Protein AF-A0A0D2I2S9-F1 (afdb_monomer)

Mean predicted aligned error: 4.3 Å

Organism: Cladophialophora bantiana (strain ATCC 10958 / CBS 173.52 / CDC B-1940 / NIH 8579) (NCBI:txid1442370)

pLDDT: mean 92.43, std 10.83, range [44.44, 98.62]

Foldseek 3Di:
DDPPPPDADDPVNLLVVLCVLQVHDPPPQFWDARDQDDPPRDPLLGADPQSNPATDGCSLSSASQNQLSSLCRVCVVPDDPVVLVCCSPPHQAWDAAPPDHSNPPVRTDGDPVNCVPRVVSND

Secondary structure (DSSP, 8-state):
------PPP-HHHHHHHHHHHTTPPTT--S-BPPPPPPTTS-GGGSPPHHHHHS-B-TTGGGSS-HHHHHHHHHTTTTS-HHHHHHHHHHS--EEEPTTS-TT-GGGEEE-HHHHHHHGGGG-

InterPro domains:
  IPR021833 Protein of unknown function DUF3425 [PF11905] (41-121)

Radius of gyration: 14.58 Å; Cα contacts (8 Å, |Δi|>4): 174; chains: 1; bounding box: 33×32×47 Å

Sequence (123 aa):
MSYELCPLPTVFSALYINGAILGLKSCSAVPALSSPAPPNIPLSLQPTPTQLLTVHQPGIDRFPFAKMRDNLINMCAMIDDEDFTRDLFTMPSFNITPGLASWDPQAWKIEEYFADKWGFLFY

Structure (mmCIF, N/CA/C/O backbone):
data_AF-A0A0D2I2S9-F1
#
_entry.id   AF-A0A0D2I2S9-F1
#
loop_
_atom_site.group_PDB
_atom_site.id
_atom_site.type_symbol
_atom_site.label_atom_id
_atom_site.label_alt_id
_atom_site.label_comp_id
_atom_site.label_asym_id
_atom_site.label_entity_id
_atom_site.label_seq_id
_atom_site.pdbx_PDB_ins_code
_atom_site.Cartn_x
_atom_site.Cartn_y
_atom_site.Cartn_z
_atom_site.occupancy
_atom_site.B_iso_or_equiv
_atom_site.auth_seq_id
_atom_site.auth_comp_id
_atom_site.auth_asym_id
_atom_site.auth_atom_id
_atom_site.pdbx_PDB_model_num
ATOM 1 N N . MET A 1 1 ? -6.247 22.563 29.742 1.00 44.44 1 MET A N 1
ATOM 2 C CA . MET A 1 1 ? -6.781 21.310 29.172 1.00 44.44 1 MET A CA 1
ATOM 3 C C . MET A 1 1 ? -6.472 21.313 27.690 1.00 44.44 1 MET A C 1
ATOM 5 O O . MET A 1 1 ? -7.137 22.017 26.942 1.00 44.44 1 MET A O 1
ATOM 9 N N . SER A 1 2 ? -5.409 20.627 27.283 1.00 54.00 2 SER A N 1
ATOM 10 C CA . SER A 1 2 ? -5.175 20.307 25.878 1.00 54.00 2 SER A CA 1
ATOM 11 C C . SER A 1 2 ? -6.254 19.317 25.456 1.00 54.00 2 SER A C 1
ATOM 13 O O . SER A 1 2 ? -6.384 18.251 26.051 1.00 54.00 2 SER A O 1
ATOM 15 N N . TYR A 1 3 ? -7.076 19.691 24.485 1.00 53.50 3 TYR A N 1
ATOM 16 C CA . TYR A 1 3 ? -7.886 18.724 23.763 1.00 53.50 3 TYR A CA 1
ATOM 17 C C . TYR A 1 3 ? -6.902 17.875 22.953 1.00 53.50 3 TYR A C 1
ATOM 19 O O . TYR A 1 3 ? -6.386 18.310 21.928 1.00 53.50 3 TYR A O 1
ATOM 27 N N . GLU A 1 4 ? -6.566 16.683 23.438 1.00 58.41 4 GLU A N 1
ATOM 28 C CA . GLU A 1 4 ? -5.996 15.679 22.548 1.00 58.41 4 GLU A CA 1
ATOM 29 C C . GLU A 1 4 ? -7.108 15.292 21.579 1.00 58.41 4 GLU A C 1
ATOM 31 O O . GLU A 1 4 ? 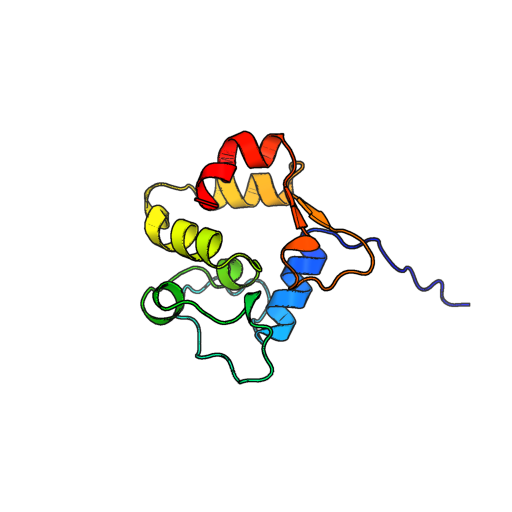-8.033 14.550 21.910 1.00 58.41 4 GLU A O 1
ATOM 36 N N . LEU A 1 5 ? -7.058 15.862 20.376 1.00 58.44 5 LEU A N 1
ATOM 37 C CA . LEU A 1 5 ? -7.754 15.269 19.253 1.00 58.44 5 LEU A CA 1
ATOM 38 C C . LEU A 1 5 ? -7.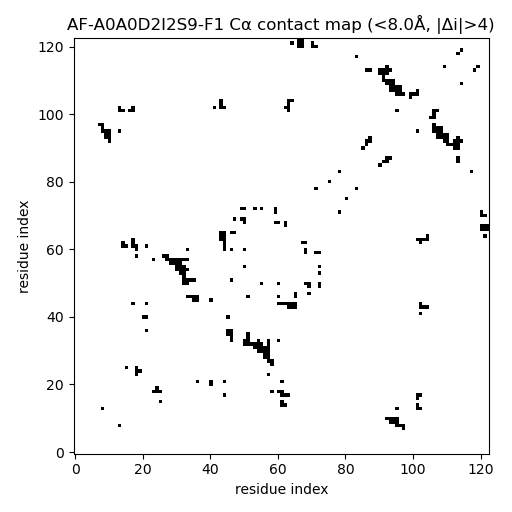120 13.890 19.084 1.00 58.44 5 LEU A C 1
ATOM 40 O O . LEU A 1 5 ? -5.934 13.788 18.782 1.00 58.44 5 LEU A O 1
ATOM 44 N N . CYS A 1 6 ? -7.897 12.838 19.313 1.00 61.72 6 CYS A N 1
ATOM 45 C CA . CYS A 1 6 ? -7.589 11.517 18.795 1.00 61.72 6 CYS A CA 1
ATOM 46 C C . CYS A 1 6 ? -8.304 11.440 17.438 1.00 61.72 6 CYS A C 1
ATOM 48 O O . CYS A 1 6 ? -9.459 11.007 17.393 1.00 61.72 6 CYS A O 1
ATOM 50 N N . PRO A 1 7 ? -7.730 12.009 16.354 1.00 67.75 7 PRO A N 1
ATOM 51 C CA . PRO A 1 7 ? -8.384 11.978 15.058 1.00 67.75 7 PRO A CA 1
ATOM 52 C C . PRO A 1 7 ? -8.621 10.521 14.671 1.00 67.75 7 PRO A C 1
ATOM 54 O O . PRO A 1 7 ? -7.762 9.664 14.890 1.00 67.75 7 PRO A O 1
ATOM 57 N N . LEU A 1 8 ? -9.791 10.244 14.098 1.00 80.75 8 LEU A N 1
ATOM 58 C CA . LEU A 1 8 ? -10.061 8.933 13.525 1.00 80.75 8 LEU A CA 1
ATOM 59 C C . LEU A 1 8 ? -8.971 8.606 12.493 1.00 80.75 8 LEU A C 1
ATOM 61 O O . LEU A 1 8 ? -8.565 9.498 11.737 1.00 80.75 8 LEU A O 1
ATOM 65 N N . PRO A 1 9 ? -8.479 7.358 12.454 1.00 89.88 9 PRO A N 1
ATOM 66 C CA . PRO A 1 9 ? -7.458 6.984 11.498 1.00 89.88 9 PRO A CA 1
ATOM 67 C C . PRO A 1 9 ? -8.010 7.122 10.078 1.00 89.88 9 PRO A C 1
ATOM 69 O O . PRO A 1 9 ? -9.081 6.624 9.743 1.00 89.88 9 PRO A O 1
ATOM 72 N N . THR A 1 10 ? -7.253 7.815 9.240 1.00 94.69 10 THR A N 1
ATOM 73 C CA . THR A 1 10 ? -7.489 7.932 7.799 1.00 94.69 10 THR A CA 1
ATOM 74 C C . THR A 1 10 ? -6.492 7.071 7.040 1.00 94.69 10 THR A C 1
ATOM 76 O O . THR A 1 10 ? -5.420 6.748 7.568 1.00 94.69 10 THR A O 1
ATOM 79 N N . VAL A 1 11 ? -6.788 6.782 5.771 1.00 96.06 11 VAL A N 1
ATOM 80 C CA . VAL A 1 11 ? -5.830 6.147 4.857 1.00 96.06 11 VAL A CA 1
ATOM 81 C C . VAL A 1 11 ? -4.480 6.871 4.851 1.00 96.06 11 VAL A C 1
ATOM 83 O O . VAL A 1 11 ? -3.438 6.233 4.975 1.00 96.06 11 VAL A O 1
ATOM 86 N N . PHE A 1 12 ? -4.472 8.207 4.844 1.00 94.69 12 PHE A N 1
ATOM 87 C CA . PHE A 1 12 ? -3.234 8.992 4.868 1.00 94.69 12 PHE A CA 1
ATOM 88 C C . PHE A 1 12 ? -2.446 8.814 6.158 1.00 94.69 12 PHE A C 1
ATOM 90 O O . PHE A 1 12 ? -1.228 8.649 6.116 1.00 94.69 12 PHE A O 1
ATOM 97 N N . SER A 1 13 ? -3.126 8.828 7.307 1.00 94.31 13 SER A N 1
ATOM 98 C CA . SER A 1 13 ? -2.456 8.603 8.589 1.00 94.31 13 SER A CA 1
ATOM 99 C C . SER A 1 13 ? -1.871 7.192 8.668 1.00 94.31 13 SER A C 1
ATOM 101 O O . SER A 1 13 ? -0.740 7.030 9.116 1.00 94.31 13 SER A O 1
ATOM 103 N N . ALA A 1 14 ? -2.581 6.187 8.145 1.00 96.12 14 ALA A N 1
ATOM 104 C CA . ALA A 1 14 ? -2.113 4.809 8.118 1.00 96.12 14 ALA A CA 1
ATOM 105 C C . ALA A 1 14 ? -0.888 4.647 7.197 1.00 96.12 14 ALA A C 1
ATOM 107 O O . ALA A 1 14 ? 0.120 4.076 7.616 1.00 96.12 14 ALA A O 1
ATOM 108 N N . LEU A 1 15 ? -0.917 5.234 5.992 1.00 95.94 15 LEU A N 1
ATOM 109 C CA . LEU A 1 15 ? 0.232 5.274 5.073 1.00 95.94 15 LEU A CA 1
ATOM 110 C C . LEU A 1 15 ? 1.431 6.019 5.668 1.00 95.94 15 LEU A C 1
ATOM 112 O O . LEU A 1 15 ? 2.589 5.641 5.453 1.00 95.94 15 LEU A O 1
ATOM 116 N N . TYR A 1 16 ? 1.175 7.099 6.406 1.00 94.31 16 TYR A N 1
ATOM 117 C CA . TYR A 1 16 ? 2.224 7.853 7.075 1.00 94.31 16 TYR A CA 1
ATOM 118 C C . TYR A 1 16 ? 2.896 7.013 8.164 1.00 94.31 16 TYR A C 1
ATOM 120 O O . TYR A 1 16 ? 4.120 6.882 8.150 1.00 94.31 16 TYR A O 1
ATOM 128 N N . ILE A 1 17 ? 2.105 6.394 9.049 1.00 94.69 17 ILE A N 1
ATOM 129 C CA . ILE A 1 17 ? 2.593 5.532 10.136 1.00 94.69 17 ILE A CA 1
ATOM 130 C C . ILE A 1 17 ? 3.387 4.348 9.574 1.00 94.69 17 ILE A C 1
ATOM 132 O O . ILE A 1 17 ? 4.505 4.102 10.023 1.00 94.69 17 ILE A O 1
ATOM 136 N N . ASN A 1 18 ? 2.867 3.661 8.553 1.00 96.56 18 ASN A N 1
ATOM 137 C CA . ASN A 1 18 ? 3.566 2.537 7.923 1.00 96.56 18 ASN A CA 1
ATOM 138 C C . ASN A 1 18 ? 4.909 2.968 7.321 1.00 96.56 18 ASN A C 1
ATOM 140 O O . ASN A 1 18 ? 5.919 2.295 7.511 1.00 96.56 18 ASN A O 1
ATOM 144 N N . GLY A 1 19 ? 4.958 4.127 6.658 1.00 94.50 19 GLY A N 1
ATOM 145 C CA . GLY A 1 19 ? 6.224 4.662 6.159 1.00 94.50 19 GLY A CA 1
ATOM 146 C C . GLY A 1 19 ? 7.201 5.043 7.271 1.00 94.50 19 GLY A C 1
ATOM 147 O O . GLY A 1 19 ? 8.395 4.802 7.124 1.00 94.50 19 GLY A O 1
ATOM 148 N N . ALA A 1 20 ? 6.716 5.577 8.396 1.00 93.44 20 ALA A N 1
ATOM 149 C CA . ALA A 1 20 ? 7.558 5.878 9.554 1.00 93.44 20 ALA A CA 1
ATOM 150 C C . ALA A 1 20 ? 8.177 4.605 10.161 1.00 93.44 20 ALA A C 1
ATOM 152 O O . ALA A 1 20 ? 9.363 4.606 10.485 1.00 93.44 20 ALA A O 1
ATOM 153 N N . ILE A 1 21 ? 7.415 3.507 10.240 1.00 94.94 21 ILE A N 1
ATOM 154 C CA . ILE A 1 21 ? 7.911 2.185 10.668 1.00 94.94 21 ILE A CA 1
ATOM 155 C C . ILE A 1 21 ? 9.030 1.691 9.745 1.00 94.94 21 ILE A C 1
ATOM 157 O O . ILE A 1 21 ? 10.031 1.155 10.215 1.00 94.94 21 ILE A O 1
ATOM 161 N N . LEU A 1 22 ? 8.881 1.912 8.439 1.00 93.69 22 LEU A N 1
ATOM 162 C CA . LEU A 1 22 ? 9.858 1.533 7.418 1.00 93.69 22 LEU A CA 1
ATOM 163 C C . LEU A 1 22 ? 11.058 2.494 7.322 1.00 93.69 22 LEU A C 1
ATOM 165 O O . LEU A 1 22 ? 11.957 2.272 6.514 1.00 93.69 22 LEU A O 1
ATOM 169 N N . GLY A 1 23 ? 11.088 3.576 8.109 1.00 92.06 23 GLY A N 1
ATOM 170 C CA . GLY A 1 23 ? 12.130 4.605 8.020 1.00 92.06 23 GLY A CA 1
ATOM 171 C C . GLY A 1 23 ? 12.082 5.425 6.724 1.00 92.06 23 GLY A C 1
ATOM 172 O O . GLY A 1 23 ? 13.053 6.103 6.382 1.00 92.06 23 GLY A O 1
ATOM 173 N N . LEU A 1 24 ? 10.964 5.382 5.995 1.00 90.75 24 LEU A N 1
ATOM 174 C CA . LEU A 1 24 ? 10.772 6.142 4.767 1.00 90.75 24 LEU A CA 1
ATOM 175 C C . LEU A 1 24 ? 10.550 7.612 5.106 1.00 90.75 24 LEU A C 1
ATOM 177 O O . LEU A 1 24 ? 9.596 7.982 5.798 1.00 90.75 24 LEU A O 1
ATOM 181 N N . LYS A 1 25 ? 11.405 8.473 4.554 1.00 83.88 25 LYS A N 1
ATOM 182 C CA . LYS A 1 25 ? 11.183 9.919 4.598 1.00 83.88 25 LYS A CA 1
ATOM 183 C C . LYS A 1 25 ? 9.883 10.256 3.849 1.00 83.88 25 LYS A C 1
ATOM 185 O O . LYS A 1 25 ? 9.438 9.514 2.967 1.00 83.88 25 LYS A O 1
ATOM 190 N N . SER A 1 26 ? 9.229 11.356 4.230 1.00 70.38 26 SER A N 1
ATOM 191 C CA . SER A 1 26 ? 8.062 11.878 3.499 1.00 70.38 26 SER A CA 1
ATOM 192 C C . SER A 1 26 ? 8.406 12.121 2.023 1.00 70.38 26 SER A C 1
ATOM 194 O O . SER A 1 26 ? 9.588 12.167 1.689 1.00 70.38 26 SER A O 1
ATOM 196 N N . CYS A 1 27 ? 7.384 12.220 1.158 1.00 62.66 27 CYS A N 1
ATOM 197 C CA . CYS A 1 27 ? 7.416 12.518 -0.290 1.00 62.66 27 CYS A CA 1
ATOM 198 C C . CYS A 1 27 ? 8.772 12.339 -1.000 1.00 62.66 27 CYS A C 1
ATOM 200 O O . CYS A 1 27 ? 9.245 13.234 -1.697 1.00 62.66 27 CYS A O 1
ATOM 202 N N . SER A 1 28 ? 9.432 11.198 -0.803 1.00 61.69 28 SER A N 1
ATOM 203 C CA . SER A 1 28 ? 10.730 10.936 -1.411 1.00 61.69 28 SER A CA 1
ATOM 204 C C . SER A 1 28 ? 10.447 10.519 -2.843 1.00 61.69 28 SER A C 1
ATOM 206 O O . SER A 1 28 ? 10.180 9.353 -3.101 1.00 61.69 28 SER A O 1
ATOM 208 N N . ALA A 1 29 ? 10.435 11.496 -3.749 1.00 65.44 29 ALA A N 1
ATOM 209 C CA . ALA A 1 29 ? 10.059 11.336 -5.155 1.00 65.44 29 ALA A CA 1
ATOM 210 C C . ALA A 1 29 ? 11.127 10.626 -6.007 1.00 65.44 29 ALA A C 1
ATOM 212 O O . ALA A 1 29 ? 11.037 10.636 -7.230 1.00 65.44 29 ALA A O 1
ATOM 213 N N . VAL A 1 30 ? 12.169 10.068 -5.383 1.00 87.19 30 VAL A N 1
ATOM 214 C CA . VAL A 1 30 ? 13.230 9.351 -6.090 1.00 87.19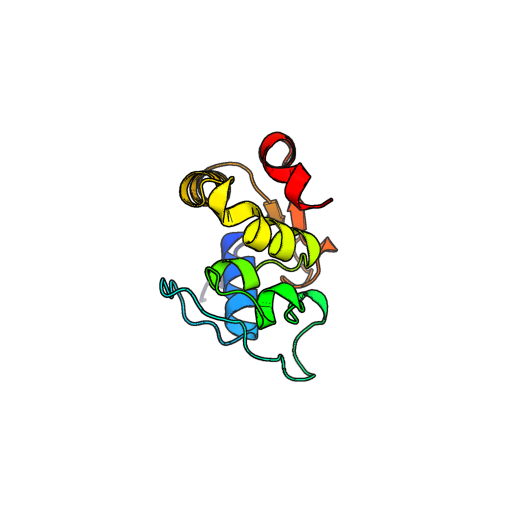 30 VAL A CA 1
ATOM 215 C C . VAL A 1 30 ? 12.902 7.862 -6.040 1.00 87.19 30 VAL A C 1
ATOM 217 O O . VAL A 1 30 ? 12.931 7.288 -4.947 1.00 87.19 30 VAL A O 1
ATOM 220 N N . PRO A 1 31 ? 12.607 7.231 -7.190 1.00 92.06 31 PRO A N 1
ATOM 221 C CA . PRO A 1 31 ? 12.455 5.790 -7.265 1.00 92.06 31 PRO A CA 1
ATOM 222 C C . PRO A 1 31 ? 13.695 5.071 -6.739 1.00 92.06 31 PRO A C 1
ATOM 224 O O . PRO A 1 31 ? 14.827 5.460 -7.037 1.00 92.06 31 PRO A O 1
ATOM 227 N N . ALA A 1 32 ? 13.484 4.008 -5.973 1.00 93.94 32 ALA A N 1
ATOM 228 C CA . ALA A 1 32 ? 14.556 3.228 -5.373 1.00 93.94 32 ALA A CA 1
ATOM 229 C C . ALA A 1 32 ? 14.155 1.755 -5.238 1.00 93.94 32 ALA A C 1
ATOM 231 O O . ALA A 1 32 ? 12.999 1.388 -5.443 1.00 93.94 32 ALA A O 1
ATOM 232 N N . LEU A 1 33 ? 15.132 0.911 -4.904 1.00 96.00 33 LEU A N 1
ATOM 233 C CA . LEU A 1 33 ? 14.868 -0.425 -4.373 1.00 96.00 33 LEU A CA 1
ATOM 234 C C . LEU A 1 33 ? 14.496 -0.309 -2.895 1.00 96.00 33 LEU A C 1
ATOM 236 O O . LEU A 1 33 ? 15.039 0.548 -2.188 1.00 96.00 33 LEU A O 1
ATOM 240 N N . SER A 1 34 ? 13.641 -1.205 -2.407 1.00 95.75 34 SER A N 1
ATOM 241 C CA . SER A 1 34 ? 13.436 -1.332 -0.965 1.00 95.75 34 SER A CA 1
ATOM 242 C C . SER A 1 34 ? 14.682 -1.931 -0.310 1.00 95.75 34 SER A C 1
ATOM 244 O O . SER A 1 34 ? 15.373 -2.778 -0.879 1.00 95.75 34 SER A O 1
ATOM 246 N N . SER A 1 35 ? 14.958 -1.517 0.924 1.00 93.12 35 SER A N 1
ATOM 247 C CA . SER A 1 35 ? 15.992 -2.144 1.749 1.00 93.12 35 SER A CA 1
ATOM 248 C C . SER A 1 35 ? 15.449 -3.408 2.421 1.00 93.12 35 SER A C 1
ATOM 250 O O . SER A 1 35 ? 14.267 -3.438 2.771 1.00 93.12 35 SER A O 1
ATOM 252 N N . PRO A 1 36 ? 16.286 -4.427 2.689 1.00 94.75 36 PRO A N 1
ATOM 253 C CA . PRO A 1 36 ? 15.893 -5.554 3.528 1.00 94.75 36 PRO A CA 1
ATOM 254 C C . PRO A 1 36 ? 15.340 -5.076 4.877 1.00 94.75 36 PRO A C 1
ATOM 256 O O . PRO A 1 36 ? 15.946 -4.231 5.540 1.00 94.75 36 PRO A O 1
ATOM 259 N N . ALA A 1 37 ? 14.192 -5.616 5.286 1.00 91.69 37 ALA A N 1
ATOM 260 C CA . ALA A 1 37 ? 13.572 -5.244 6.551 1.00 91.69 37 ALA A CA 1
ATOM 261 C C . ALA A 1 37 ? 14.233 -5.973 7.734 1.00 91.69 37 ALA A C 1
ATOM 263 O O . ALA A 1 37 ? 14.447 -7.187 7.660 1.00 91.69 37 ALA A O 1
ATOM 264 N N . PRO A 1 38 ? 14.526 -5.278 8.849 1.00 91.38 38 PRO A N 1
ATOM 265 C CA . PRO A 1 38 ? 14.960 -5.939 10.071 1.00 91.38 38 PRO A CA 1
ATOM 266 C C . PRO A 1 38 ? 13.818 -6.756 10.717 1.00 91.38 38 PRO A C 1
ATOM 268 O O . PRO A 1 38 ? 12.641 -6.505 10.440 1.00 91.38 38 PRO A O 1
ATOM 271 N N . PRO A 1 39 ? 14.128 -7.710 11.620 1.00 89.00 39 PRO A N 1
ATOM 272 C CA . PRO A 1 39 ? 13.138 -8.639 12.186 1.00 89.00 39 PRO A CA 1
ATOM 273 C C . PRO A 1 39 ? 11.986 -7.989 12.964 1.00 89.00 39 PRO A C 1
ATOM 275 O O . PRO A 1 39 ? 10.963 -8.626 13.193 1.00 89.00 39 PRO A O 1
ATOM 278 N N . ASN A 1 40 ? 12.146 -6.738 13.401 1.00 93.06 40 ASN A N 1
ATOM 279 C CA . ASN A 1 40 ? 11.134 -5.987 14.143 1.00 93.06 40 ASN A CA 1
ATOM 280 C C . ASN A 1 40 ? 10.089 -5.302 13.244 1.00 93.06 40 ASN A C 1
ATOM 282 O O . ASN A 1 40 ? 9.148 -4.711 13.769 1.00 93.06 40 ASN A O 1
ATOM 286 N N . ILE A 1 41 ? 10.244 -5.352 11.916 1.00 97.12 41 ILE A N 1
ATOM 287 C CA . ILE A 1 41 ? 9.237 -4.834 10.985 1.00 97.12 41 ILE A CA 1
ATOM 288 C C . ILE A 1 41 ? 8.083 -5.838 10.872 1.00 97.12 41 ILE A C 1
ATOM 290 O O . ILE A 1 41 ? 8.338 -7.026 10.636 1.00 97.12 41 ILE A O 1
ATOM 294 N N . PRO A 1 42 ? 6.817 -5.387 10.992 1.00 97.44 42 PRO A N 1
ATOM 295 C CA . PRO A 1 42 ? 5.656 -6.249 10.809 1.00 97.44 42 PRO A CA 1
ATOM 296 C C . PRO A 1 42 ? 5.680 -6.983 9.466 1.00 97.44 42 PRO A C 1
ATOM 298 O O . PRO A 1 42 ? 5.989 -6.380 8.440 1.00 97.44 42 PRO A O 1
ATOM 301 N N . LEU A 1 43 ? 5.304 -8.266 9.463 1.00 97.00 43 LEU A N 1
ATOM 302 C CA . LEU A 1 43 ? 5.360 -9.136 8.277 1.00 97.00 43 LEU A CA 1
ATOM 303 C C . LEU A 1 43 ? 4.651 -8.543 7.051 1.00 97.00 43 LEU A C 1
ATOM 305 O O . LEU A 1 43 ? 5.161 -8.640 5.941 1.00 97.00 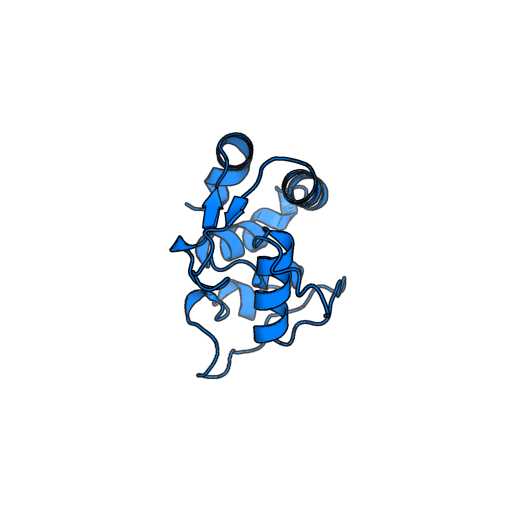43 LEU A O 1
ATOM 309 N N . SER A 1 44 ? 3.508 -7.888 7.250 1.00 97.94 44 SER A N 1
ATOM 310 C CA . SER A 1 44 ? 2.724 -7.237 6.193 1.00 97.94 44 SER A CA 1
ATOM 311 C C . SER A 1 44 ? 3.422 -6.047 5.525 1.00 97.94 44 SER A C 1
ATOM 313 O O . SER A 1 44 ? 3.038 -5.669 4.420 1.00 97.94 44 SER A O 1
ATOM 315 N N . LEU A 1 45 ? 4.439 -5.463 6.167 1.00 98.06 45 LEU A N 1
ATOM 316 C CA . LEU A 1 45 ? 5.237 -4.361 5.624 1.00 98.06 45 LEU A CA 1
ATOM 317 C C . LEU A 1 45 ? 6.618 -4.795 5.129 1.00 98.06 45 LEU A C 1
ATOM 319 O O . LEU A 1 45 ? 7.278 -4.015 4.444 1.00 98.06 45 LEU A O 1
ATOM 323 N N . GLN A 1 46 ? 7.064 -6.019 5.423 1.00 97.75 46 GLN A N 1
ATOM 324 C CA . GLN A 1 46 ? 8.351 -6.504 4.921 1.00 97.75 46 GLN A CA 1
ATOM 325 C C . GLN A 1 46 ? 8.368 -6.496 3.382 1.00 97.75 46 GLN A C 1
ATOM 327 O O . GLN A 1 46 ? 7.335 -6.759 2.756 1.00 97.75 46 GLN A O 1
ATOM 332 N N . PRO A 1 47 ? 9.502 -6.146 2.751 1.00 97.88 47 PRO A N 1
ATOM 333 C CA . PRO A 1 47 ? 9.586 -6.046 1.305 1.00 97.88 47 PRO A CA 1
ATOM 334 C C . PRO A 1 47 ? 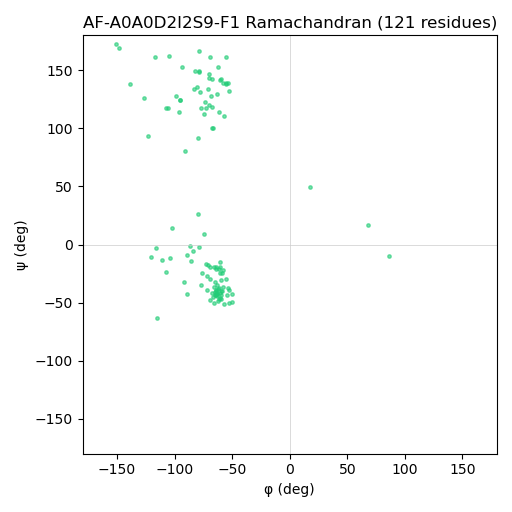9.444 -7.428 0.665 1.00 97.88 47 PRO A C 1
ATOM 336 O O . PRO A 1 47 ? 9.960 -8.428 1.169 1.00 97.88 47 PRO A O 1
ATOM 339 N N . THR A 1 48 ? 8.758 -7.482 -0.467 1.00 98.38 48 THR A N 1
ATOM 340 C CA . THR A 1 48 ? 8.696 -8.664 -1.323 1.00 98.38 48 THR A CA 1
ATOM 341 C C . THR A 1 48 ? 9.971 -8.794 -2.166 1.00 98.38 48 THR A C 1
ATOM 343 O O . THR A 1 48 ? 10.728 -7.828 -2.315 1.00 98.38 48 THR A O 1
ATOM 346 N N . PRO A 1 49 ? 10.214 -9.957 -2.799 1.00 98.38 49 PRO A N 1
ATOM 347 C CA . PRO A 1 49 ? 11.271 -10.079 -3.800 1.00 98.38 49 PRO A CA 1
ATOM 348 C C . PRO A 1 49 ? 11.164 -9.035 -4.924 1.00 98.38 49 PRO A C 1
ATOM 350 O O . PRO A 1 49 ? 12.185 -8.504 -5.350 1.00 98.38 49 PRO A O 1
ATOM 353 N N . THR A 1 50 ? 9.950 -8.691 -5.368 1.00 98.62 50 THR A N 1
ATOM 354 C CA . THR A 1 50 ? 9.727 -7.665 -6.399 1.00 98.62 50 THR A CA 1
ATOM 355 C C . THR A 1 50 ? 10.250 -6.301 -5.956 1.00 98.62 50 THR A C 1
ATOM 357 O O . THR A 1 50 ? 10.989 -5.666 -6.706 1.00 98.62 50 THR A O 1
ATOM 360 N N . GLN A 1 51 ? 9.949 -5.887 -4.725 1.00 98.06 51 GLN A N 1
ATOM 361 C CA . GLN A 1 51 ? 10.413 -4.624 -4.139 1.00 98.06 51 GLN A CA 1
ATOM 362 C C . GLN A 1 51 ? 11.937 -4.559 -3.940 1.00 98.06 51 GLN A C 1
ATOM 364 O O . GLN A 1 51 ? 12.541 -3.494 -4.072 1.00 98.06 51 GLN A O 1
ATOM 369 N N . LEU A 1 52 ? 12.575 -5.700 -3.656 1.00 98.12 52 LEU A N 1
ATOM 370 C CA . LEU A 1 52 ? 14.033 -5.800 -3.505 1.00 98.12 52 LEU A CA 1
ATOM 371 C C . LEU A 1 52 ? 14.783 -5.787 -4.846 1.00 98.12 52 LEU A C 1
ATOM 373 O O . LEU A 1 52 ? 15.966 -5.452 -4.880 1.00 98.12 52 LEU A O 1
ATOM 377 N N . LEU A 1 53 ? 14.123 -6.183 -5.937 1.00 98.19 53 LEU A N 1
ATOM 378 C CA . LEU A 1 53 ? 14.757 -6.395 -7.243 1.00 98.19 53 LEU A CA 1
ATOM 379 C C . LEU A 1 53 ? 14.353 -5.363 -8.304 1.00 98.19 53 LEU A C 1
ATOM 381 O O . LEU A 1 53 ? 15.005 -5.286 -9.344 1.00 98.19 53 LEU A O 1
ATOM 385 N N . THR A 1 54 ? 13.312 -4.566 -8.056 1.00 97.88 54 THR A N 1
ATOM 386 C CA . THR A 1 54 ? 12.738 -3.640 -9.042 1.00 97.88 54 THR A CA 1
ATOM 387 C C . THR A 1 54 ? 12.666 -2.228 -8.480 1.00 97.88 54 THR A C 1
ATOM 389 O O . THR A 1 54 ? 12.100 -2.011 -7.411 1.00 97.88 54 THR A O 1
ATOM 392 N N . VAL A 1 55 ? 13.232 -1.252 -9.196 1.00 96.38 55 VAL A N 1
ATOM 393 C CA . VAL A 1 55 ? 13.169 0.168 -8.810 1.00 96.38 55 VAL A CA 1
ATOM 394 C C . VAL A 1 55 ? 11.733 0.669 -8.950 1.00 96.38 55 VAL A C 1
ATOM 396 O O . VAL A 1 55 ? 11.129 0.509 -10.008 1.00 96.38 55 VAL A O 1
ATOM 399 N N . HIS A 1 56 ? 11.194 1.285 -7.900 1.00 95.12 56 HIS A N 1
ATOM 400 C CA . HIS A 1 56 ? 9.806 1.745 -7.861 1.00 95.12 56 HIS A CA 1
ATOM 401 C C . HIS A 1 56 ? 9.634 2.966 -6.945 1.00 95.12 56 HIS A C 1
ATOM 403 O O . HIS A 1 56 ? 10.568 3.386 -6.261 1.00 95.12 56 HIS A O 1
ATOM 409 N N . GLN A 1 57 ? 8.437 3.560 -6.947 1.00 93.38 57 GLN A N 1
ATOM 410 C CA . GLN A 1 57 ? 8.104 4.683 -6.070 1.00 93.38 57 GLN A CA 1
ATOM 411 C C . GLN A 1 57 ? 8.010 4.213 -4.607 1.00 93.38 57 GLN A C 1
ATOM 413 O O . GLN A 1 57 ? 7.117 3.417 -4.303 1.00 93.38 57 GLN A O 1
ATOM 418 N N . PRO A 1 58 ? 8.819 4.744 -3.664 1.00 93.38 58 PRO A N 1
ATOM 419 C CA . PRO A 1 58 ? 8.821 4.286 -2.266 1.00 93.38 58 PRO A CA 1
ATOM 420 C C . PRO A 1 58 ? 7.478 4.452 -1.537 1.00 93.38 58 PRO A C 1
ATOM 422 O O . PRO A 1 58 ? 7.266 3.896 -0.462 1.00 93.38 58 PRO A O 1
ATOM 425 N N . GLY A 1 59 ? 6.551 5.240 -2.092 1.00 92.81 59 GLY A N 1
ATOM 426 C CA . GLY A 1 59 ? 5.182 5.344 -1.589 1.00 92.81 59 GLY A CA 1
ATOM 427 C C . GLY A 1 59 ? 4.426 4.010 -1.597 1.00 92.81 59 GLY A C 1
ATOM 428 O O . GLY A 1 59 ? 3.609 3.789 -0.706 1.00 92.81 59 GLY A O 1
ATOM 429 N N . ILE A 1 60 ? 4.738 3.109 -2.537 1.00 95.88 60 ILE A N 1
ATOM 430 C CA . ILE A 1 60 ? 4.099 1.790 -2.669 1.00 95.88 60 ILE A CA 1
ATOM 431 C C . ILE A 1 60 ? 4.361 0.925 -1.425 1.00 95.88 60 ILE A C 1
ATOM 433 O O . ILE A 1 60 ? 3.471 0.218 -0.955 1.00 95.88 60 ILE A O 1
ATOM 437 N N . ASP A 1 61 ? 5.539 1.040 -0.811 1.00 96.38 61 ASP A N 1
ATOM 438 C CA . ASP A 1 61 ? 5.942 0.234 0.350 1.00 96.38 61 ASP A CA 1
ATOM 439 C C . ASP A 1 61 ? 5.044 0.429 1.576 1.00 96.38 61 ASP A C 1
ATOM 441 O O . ASP A 1 61 ? 4.987 -0.437 2.449 1.00 96.38 61 ASP A O 1
ATOM 445 N N . ARG A 1 62 ? 4.318 1.552 1.629 1.00 96.69 62 ARG A N 1
ATOM 446 C CA . ARG A 1 62 ? 3.472 1.962 2.758 1.00 96.69 62 ARG A CA 1
ATOM 447 C C . ARG A 1 62 ? 2.185 1.143 2.882 1.00 96.69 62 ARG A C 1
ATOM 449 O O . ARG A 1 62 ? 1.545 1.189 3.935 1.00 96.69 62 ARG A O 1
ATOM 456 N N . PHE A 1 63 ? 1.791 0.417 1.839 1.00 98.06 63 PHE A N 1
ATOM 457 C CA . PHE A 1 63 ? 0.588 -0.412 1.859 1.00 98.06 63 PHE A CA 1
ATOM 458 C C . PHE A 1 63 ? 0.864 -1.782 2.495 1.00 98.06 63 PHE A C 1
ATOM 460 O O . PHE A 1 63 ? 1.8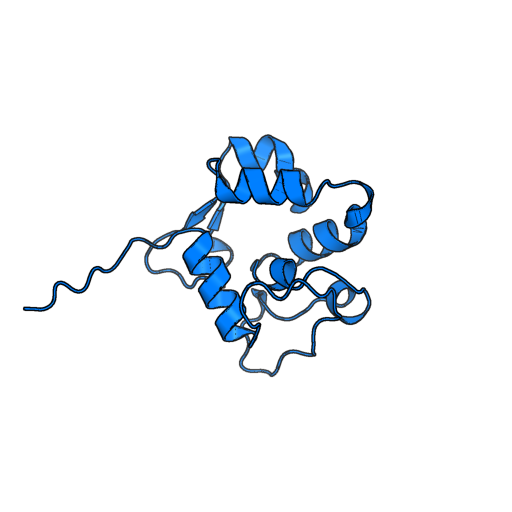17 -2.452 2.099 1.00 98.06 63 PHE A O 1
ATOM 467 N N . PRO A 1 64 ? 0.009 -2.273 3.409 1.00 98.25 64 PRO A N 1
ATOM 468 C CA . PRO A 1 64 ? 0.208 -3.567 4.066 1.00 98.25 64 PRO A CA 1
ATOM 469 C C . PRO A 1 64 ? -0.226 -4.768 3.205 1.00 98.25 64 PRO A C 1
ATOM 471 O O . PRO A 1 64 ? -0.594 -5.816 3.727 1.00 98.25 64 PRO A O 1
ATOM 474 N N . PHE A 1 65 ? -0.211 -4.637 1.877 1.00 98.56 65 PHE A N 1
ATOM 475 C CA . PHE A 1 65 ? -0.728 -5.640 0.948 1.00 98.56 65 PHE A CA 1
ATOM 476 C C . PHE A 1 65 ? 0.364 -6.063 -0.033 1.00 98.56 65 PHE A C 1
ATOM 478 O O . PHE A 1 65 ? 0.547 -5.437 -1.075 1.00 98.56 65 PHE A O 1
ATOM 485 N N . ALA A 1 66 ? 1.089 -7.140 0.281 1.00 98.25 66 ALA A N 1
ATOM 486 C CA . ALA A 1 66 ? 2.207 -7.618 -0.540 1.00 98.25 66 ALA A CA 1
ATOM 487 C C . ALA A 1 66 ? 1.839 -7.761 -2.029 1.00 98.25 66 ALA A C 1
ATOM 489 O O . ALA A 1 66 ? 2.506 -7.185 -2.881 1.00 98.25 66 ALA A O 1
ATOM 490 N N . LYS A 1 67 ? 0.717 -8.427 -2.324 1.00 98.50 67 LYS A N 1
ATOM 491 C CA . LYS A 1 67 ? 0.247 -8.644 -3.696 1.00 98.50 67 LYS A CA 1
ATOM 492 C C . LYS A 1 67 ? -0.094 -7.344 -4.438 1.00 98.50 67 LYS A C 1
ATOM 494 O O . LYS A 1 67 ? 0.299 -7.182 -5.588 1.00 98.50 67 LYS A O 1
ATOM 499 N N . MET A 1 68 ? -0.753 -6.402 -3.760 1.00 98.38 68 MET A N 1
ATOM 500 C CA . MET A 1 68 ? -1.078 -5.087 -4.323 1.00 98.38 68 MET A CA 1
ATOM 501 C C . MET A 1 68 ? 0.182 -4.292 -4.665 1.00 98.38 68 MET A C 1
ATOM 503 O O . MET A 1 68 ? 0.256 -3.696 -5.736 1.00 98.38 68 MET A O 1
ATOM 507 N N . ARG A 1 69 ? 1.188 -4.313 -3.781 1.00 98.19 69 ARG A N 1
ATOM 508 C CA . ARG A 1 69 ? 2.480 -3.658 -4.026 1.00 98.19 69 ARG A CA 1
ATOM 509 C C . ARG A 1 69 ? 3.186 -4.258 -5.235 1.00 98.19 69 ARG A C 1
ATOM 511 O O . ARG A 1 69 ? 3.590 -3.516 -6.123 1.00 98.19 69 ARG A O 1
ATOM 518 N N . ASP A 1 70 ? 3.268 -5.585 -5.301 1.00 98.62 70 ASP A N 1
ATOM 519 C CA . ASP A 1 70 ? 3.895 -6.281 -6.427 1.00 98.62 70 ASP A CA 1
ATOM 520 C C . ASP A 1 70 ? 3.197 -5.944 -7.747 1.00 98.62 70 ASP A C 1
ATOM 522 O O . ASP A 1 70 ? 3.858 -5.657 -8.743 1.00 98.62 70 ASP A O 1
ATOM 526 N N . ASN A 1 71 ? 1.863 -5.929 -7.757 1.00 98.38 71 ASN A N 1
ATOM 527 C CA . ASN A 1 71 ? 1.089 -5.603 -8.949 1.00 98.38 71 ASN A CA 1
ATOM 528 C C . ASN A 1 71 ? 1.264 -4.128 -9.364 1.00 98.38 71 ASN A C 1
ATOM 530 O O . ASN A 1 71 ? 1.479 -3.876 -10.547 1.00 98.38 71 ASN A O 1
ATOM 534 N N . LEU A 1 72 ? 1.277 -3.170 -8.427 1.00 97.44 72 LEU A N 1
ATOM 535 C CA . LEU A 1 72 ? 1.584 -1.762 -8.729 1.00 97.44 72 LEU A CA 1
ATOM 536 C C . LEU A 1 72 ? 2.977 -1.591 -9.352 1.00 97.44 72 LEU A C 1
ATOM 538 O O . LEU A 1 72 ? 3.143 -0.821 -10.295 1.00 97.44 72 LEU A O 1
ATOM 542 N N . ILE A 1 73 ? 3.973 -2.328 -8.855 1.00 97.50 73 ILE A N 1
ATOM 543 C CA . ILE A 1 73 ? 5.344 -2.281 -9.380 1.00 97.50 73 ILE A CA 1
ATOM 544 C C . ILE A 1 73 ? 5.413 -2.903 -10.778 1.00 97.50 73 ILE A C 1
ATOM 546 O O . ILE A 1 73 ? 5.972 -2.306 -11.694 1.00 97.50 73 ILE A O 1
ATOM 550 N N . ASN A 1 74 ? 4.825 -4.086 -10.961 1.00 97.31 74 ASN A N 1
ATOM 551 C CA . ASN A 1 74 ? 4.894 -4.827 -12.222 1.00 97.31 74 ASN A CA 1
ATOM 552 C C . ASN A 1 74 ? 4.061 -4.185 -13.343 1.00 97.31 74 ASN A C 1
ATOM 554 O O . ASN A 1 74 ? 4.375 -4.359 -14.519 1.00 97.31 74 ASN A O 1
ATOM 558 N N . MET A 1 75 ? 2.997 -3.459 -12.994 1.00 96.06 75 MET A N 1
ATOM 559 C CA . MET A 1 75 ? 2.081 -2.817 -13.941 1.00 96.06 75 MET A CA 1
ATOM 560 C C . MET A 1 75 ? 2.334 -1.311 -14.081 1.00 96.06 75 MET A C 1
ATOM 562 O O . MET A 1 75 ? 1.504 -0.616 -14.659 1.00 96.06 75 MET A O 1
ATOM 566 N N . CYS A 1 76 ? 3.473 -0.794 -13.609 1.00 91.56 76 CYS A N 1
ATOM 567 C CA . CYS A 1 76 ? 3.776 0.643 -13.604 1.00 91.56 76 CYS A CA 1
ATOM 568 C C . CYS A 1 76 ? 3.747 1.309 -14.994 1.00 91.56 76 CYS A C 1
ATOM 570 O O . CYS A 1 76 ? 3.561 2.513 -15.092 1.00 91.56 76 CYS A O 1
ATOM 572 N N . ALA A 1 77 ? 3.905 0.537 -16.074 1.00 91.62 77 ALA A N 1
ATOM 573 C CA . ALA A 1 77 ? 3.787 1.031 -17.448 1.00 91.62 77 ALA A CA 1
ATOM 574 C C . ALA A 1 77 ? 2.341 1.042 -17.989 1.00 91.62 77 ALA A C 1
ATOM 576 O O . ALA A 1 77 ? 2.088 1.617 -19.044 1.00 91.62 77 ALA A O 1
ATOM 577 N N . MET A 1 78 ? 1.412 0.359 -17.314 1.00 93.06 78 MET A N 1
ATOM 578 C CA . MET A 1 78 ? -0.002 0.245 -17.700 1.00 93.06 78 MET A CA 1
ATOM 579 C C . MET A 1 78 ? -0.930 1.056 -16.794 1.00 93.06 78 MET A C 1
ATOM 581 O O . MET A 1 78 ? -2.037 1.397 -17.204 1.00 93.06 78 MET A O 1
ATOM 585 N N . ILE A 1 79 ? -0.494 1.330 -15.566 1.00 92.06 79 ILE A N 1
ATOM 586 C CA . ILE A 1 79 ? -1.227 2.111 -14.577 1.00 92.06 79 ILE A CA 1
ATOM 587 C C . ILE A 1 79 ? -0.691 3.535 -14.591 1.00 92.06 79 ILE A C 1
ATOM 589 O O . ILE A 1 79 ? 0.509 3.747 -14.450 1.00 92.06 79 ILE A O 1
ATOM 593 N N . ASP A 1 80 ? -1.599 4.496 -14.723 1.00 93.44 80 ASP A N 1
ATOM 594 C CA . ASP A 1 80 ? -1.309 5.901 -14.464 1.00 93.44 80 ASP A CA 1
ATOM 595 C C . ASP A 1 80 ? -1.212 6.110 -12.941 1.00 93.44 80 ASP A C 1
ATOM 597 O O . ASP A 1 80 ? -2.189 5.935 -12.202 1.00 93.44 80 ASP A O 1
ATOM 601 N N . ASP A 1 81 ? -0.004 6.406 -12.462 1.00 89.88 81 ASP A N 1
ATOM 602 C CA . ASP A 1 81 ? 0.297 6.566 -11.040 1.00 89.88 81 ASP A CA 1
ATOM 603 C C . ASP A 1 81 ? -0.341 7.828 -10.446 1.00 89.88 81 ASP A C 1
ATOM 605 O O . ASP A 1 81 ? -0.732 7.823 -9.272 1.00 89.88 81 ASP A O 1
ATOM 609 N N . GLU A 1 82 ? -0.522 8.874 -11.252 1.00 92.19 82 GLU A N 1
ATOM 610 C CA . GLU A 1 82 ? -1.237 10.087 -10.862 1.00 92.19 82 GLU A CA 1
ATOM 611 C C . GLU A 1 82 ? -2.741 9.814 -10.749 1.00 92.19 82 GLU A C 1
ATOM 613 O O . GLU A 1 82 ? -3.376 10.259 -9.794 1.00 92.19 82 GLU A O 1
ATOM 618 N N . ASP A 1 83 ? -3.319 9.017 -11.652 1.00 96.44 83 ASP A N 1
ATOM 619 C CA . ASP A 1 83 ? -4.731 8.616 -11.584 1.00 96.44 83 ASP A CA 1
ATOM 620 C C . ASP A 1 83 ? -5.031 7.776 -10.329 1.00 96.44 83 ASP A C 1
ATOM 622 O O . ASP A 1 83 ? -6.007 8.037 -9.614 1.00 96.44 83 ASP A O 1
ATOM 626 N N . PHE A 1 84 ? -4.155 6.815 -10.010 1.00 96.00 84 PHE A N 1
ATOM 627 C CA . PHE A 1 84 ? -4.231 6.035 -8.771 1.00 96.00 84 PHE A CA 1
ATOM 628 C C . PHE A 1 84 ? -4.096 6.932 -7.535 1.00 96.00 84 PHE A C 1
ATOM 630 O O . PHE A 1 84 ? -4.895 6.835 -6.600 1.00 96.00 84 PHE A O 1
ATOM 637 N N . THR A 1 85 ? -3.107 7.833 -7.531 1.00 94.00 85 THR A N 1
ATOM 638 C CA . THR A 1 85 ? -2.855 8.749 -6.410 1.00 94.00 85 THR A CA 1
A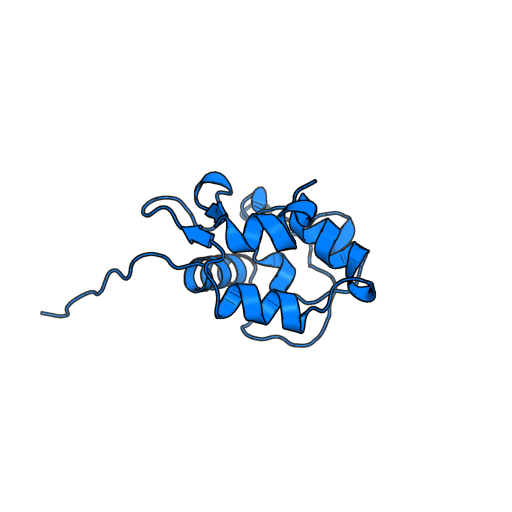TOM 639 C C . THR A 1 85 ? -4.020 9.714 -6.210 1.00 94.00 85 THR A C 1
ATOM 641 O O . THR A 1 85 ? -4.477 9.889 -5.080 1.00 94.00 85 THR A O 1
ATOM 644 N N . ARG A 1 86 ? -4.572 10.285 -7.286 1.00 96.50 86 ARG A N 1
ATOM 645 C CA . ARG A 1 86 ? -5.759 11.144 -7.235 1.00 96.50 86 ARG A CA 1
ATOM 646 C C . ARG A 1 86 ? -6.931 10.412 -6.597 1.00 96.50 86 ARG A C 1
ATOM 648 O O . ARG A 1 86 ? -7.540 10.957 -5.677 1.00 96.50 86 ARG A O 1
ATOM 655 N N . ASP A 1 87 ? -7.256 9.203 -7.053 1.00 98.06 87 ASP A N 1
ATOM 656 C CA . ASP A 1 87 ? -8.385 8.445 -6.501 1.00 98.06 87 ASP A CA 1
ATOM 657 C C . ASP A 1 87 ? -8.151 8.067 -5.039 1.00 98.06 87 ASP A C 1
ATOM 659 O O . ASP A 1 87 ? -9.049 8.218 -4.214 1.00 98.06 87 ASP A O 1
ATOM 663 N N . LEU A 1 88 ? -6.930 7.659 -4.689 1.00 96.62 88 LEU A N 1
ATOM 664 C CA . LEU A 1 88 ? -6.554 7.380 -3.308 1.00 96.62 88 LEU A CA 1
ATOM 665 C C . LEU A 1 88 ? -6.755 8.609 -2.408 1.00 96.62 88 LEU A C 1
ATOM 667 O O . LEU A 1 88 ? -7.134 8.453 -1.245 1.00 96.62 88 LEU A O 1
ATOM 671 N N . PHE A 1 89 ? -6.494 9.810 -2.941 1.00 94.12 89 PHE A N 1
ATOM 672 C CA . PHE A 1 89 ? -6.452 11.051 -2.172 1.00 94.12 89 PHE A CA 1
ATOM 673 C C . PHE A 1 89 ? -7.784 11.803 -2.112 1.00 94.12 89 PHE A C 1
ATOM 675 O O . PHE A 1 89 ? -8.060 12.517 -1.148 1.00 94.12 89 PHE A O 1
ATOM 682 N N . THR A 1 90 ? -8.582 11.709 -3.167 1.00 96.12 90 THR A N 1
ATOM 683 C CA . THR A 1 90 ? -9.726 12.608 -3.384 1.00 96.12 90 THR A CA 1
ATOM 684 C C . THR A 1 90 ? -11.058 11.877 -3.479 1.00 96.12 90 THR A C 1
ATOM 686 O O . THR A 1 90 ? -12.101 12.523 -3.393 1.00 96.12 90 THR A O 1
ATOM 689 N N . MET A 1 91 ? -11.036 10.546 -3.589 1.00 97.31 91 MET A N 1
ATOM 690 C CA . MET A 1 91 ? -12.224 9.701 -3.668 1.00 97.31 91 MET A CA 1
ATOM 691 C C . MET A 1 91 ? -12.289 8.747 -2.463 1.00 97.31 91 MET A C 1
ATOM 693 O O . MET A 1 91 ? -11.273 8.520 -1.799 1.00 97.31 91 MET A O 1
ATOM 697 N N . PRO A 1 92 ? -13.463 8.167 -2.151 1.00 96.75 92 PRO A N 1
ATOM 698 C CA . PRO A 1 92 ? -13.555 7.083 -1.176 1.00 96.75 92 PRO A CA 1
ATOM 699 C C . PRO A 1 92 ? -12.655 5.917 -1.608 1.00 96.75 92 PRO A C 1
ATOM 701 O O . PRO A 1 92 ? -12.919 5.282 -2.628 1.00 96.75 92 PRO A O 1
ATOM 704 N N . SER A 1 93 ? -11.571 5.679 -0.863 1.00 97.88 93 SER A N 1
ATOM 705 C CA . SER A 1 93 ? -10.538 4.690 -1.195 1.00 97.88 93 SER A CA 1
ATOM 706 C C . SER A 1 93 ? -10.472 3.559 -0.177 1.00 97.88 93 SER A C 1
ATOM 708 O O . SER A 1 93 ? -10.765 2.406 -0.494 1.00 97.88 93 SER A O 1
ATOM 710 N N . PHE A 1 94 ? -10.140 3.901 1.067 1.00 97.94 94 PHE A N 1
ATOM 711 C CA . PHE A 1 94 ? -10.113 2.970 2.184 1.00 97.94 94 PHE A CA 1
ATOM 712 C C . PHE A 1 94 ? -10.698 3.589 3.448 1.00 97.94 94 PHE A C 1
ATOM 714 O O . PHE A 1 94 ? -10.350 4.707 3.834 1.00 97.94 94 PHE A O 1
ATOM 721 N N . ASN A 1 95 ? -11.494 2.795 4.155 1.00 96.75 95 ASN A N 1
ATOM 722 C CA . ASN A 1 95 ? -11.885 3.037 5.533 1.00 96.75 95 ASN A CA 1
ATOM 723 C C . ASN A 1 95 ? -10.953 2.275 6.482 1.00 96.75 95 ASN A C 1
ATOM 725 O O . ASN A 1 95 ? -10.806 1.054 6.385 1.00 96.75 95 ASN A O 1
ATOM 729 N N . ILE A 1 96 ? -10.335 2.997 7.420 1.00 97.31 96 ILE A N 1
ATOM 730 C CA . ILE A 1 96 ? -9.442 2.405 8.421 1.00 97.31 96 ILE A CA 1
ATOM 731 C C . ILE A 1 96 ? -10.223 2.127 9.704 1.00 97.31 96 ILE A C 1
ATOM 733 O O . ILE A 1 96 ? -10.835 3.021 10.285 1.00 97.31 96 ILE A O 1
ATOM 737 N N . THR A 1 97 ? -10.193 0.877 10.156 1.00 96.19 97 THR A N 1
ATOM 738 C CA . THR A 1 97 ? -10.880 0.425 11.368 1.00 96.19 97 THR A CA 1
ATOM 739 C C . THR A 1 97 ? -10.151 0.958 12.608 1.00 96.19 97 THR A C 1
ATOM 741 O O . THR A 1 97 ? -8.993 0.592 12.830 1.00 96.19 97 THR A O 1
ATOM 744 N N . PRO A 1 98 ? -10.796 1.794 13.448 1.00 93.75 98 PRO A N 1
ATOM 745 C CA . PRO A 1 98 ? -10.172 2.307 14.662 1.00 93.75 98 PRO A CA 1
ATOM 746 C C . PRO A 1 98 ? -9.772 1.188 15.630 1.00 93.75 98 PRO A C 1
ATOM 748 O O . PRO A 1 98 ? -10.506 0.219 15.811 1.00 93.75 98 PRO A O 1
ATOM 751 N N . GLY A 1 99 ? -8.615 1.343 16.275 1.00 91.25 99 GLY A N 1
ATOM 752 C CA . GLY A 1 99 ? -8.098 0.389 17.263 1.00 91.25 99 GLY A CA 1
ATOM 753 C C . GLY A 1 99 ? -7.292 -0.779 16.684 1.00 91.25 99 GLY A C 1
ATOM 754 O O . GLY A 1 99 ? -6.636 -1.478 17.451 1.00 91.25 99 GLY A O 1
ATOM 755 N N . LEU A 1 100 ? -7.282 -0.969 15.360 1.00 95.38 100 LEU A N 1
ATOM 756 C CA . LEU A 1 100 ? -6.374 -1.903 14.691 1.00 95.38 100 LEU A CA 1
ATOM 757 C C . LEU A 1 100 ? -5.103 -1.190 14.218 1.00 95.38 100 LEU A C 1
ATOM 759 O O . LEU A 1 100 ? -5.098 0.016 13.959 1.00 95.38 100 LEU A O 1
ATOM 763 N N . ALA A 1 101 ? -4.005 -1.937 14.126 1.00 96.56 101 ALA A N 1
ATOM 764 C CA . ALA A 1 101 ? -2.728 -1.386 13.698 1.00 96.56 101 ALA A CA 1
ATOM 765 C C . ALA A 1 101 ? -2.752 -1.033 12.201 1.00 96.56 101 ALA A C 1
ATOM 767 O O . ALA A 1 101 ? -3.305 -1.773 11.394 1.00 96.56 101 ALA A O 1
ATOM 768 N N . SER A 1 102 ? -2.091 0.056 11.798 1.00 97.12 102 SER A N 1
ATOM 769 C CA . SER A 1 102 ? -2.071 0.510 10.395 1.00 97.12 102 SER A CA 1
ATOM 770 C C . SER A 1 102 ? -1.398 -0.473 9.433 1.00 97.12 102 SER A C 1
ATOM 772 O O . SER A 1 102 ? -1.635 -0.424 8.226 1.00 97.12 102 SER A O 1
ATOM 774 N N . TRP A 1 103 ? -0.551 -1.360 9.950 1.00 97.62 103 TRP A N 1
ATOM 775 C CA . TRP A 1 103 ? 0.083 -2.424 9.181 1.00 97.62 103 TRP A CA 1
ATOM 776 C C . TRP A 1 103 ? -0.745 -3.708 9.146 1.00 97.62 103 TRP A C 1
ATOM 778 O O . TRP A 1 103 ? -0.376 -4.621 8.419 1.00 97.62 103 TRP A O 1
ATOM 788 N N . ASP A 1 104 ? -1.827 -3.830 9.916 1.00 98.12 104 ASP A N 1
ATOM 789 C CA . ASP A 1 104 ? -2.712 -4.992 9.842 1.00 98.12 104 ASP A CA 1
ATOM 790 C C . ASP A 1 104 ? -3.613 -4.866 8.601 1.00 98.12 104 ASP A C 1
ATOM 792 O O . ASP A 1 104 ? -4.417 -3.934 8.546 1.00 98.12 104 ASP A O 1
ATOM 796 N N . PRO A 1 105 ? -3.535 -5.777 7.611 1.00 97.56 105 PRO A N 1
ATOM 797 C CA . PRO A 1 105 ? -4.407 -5.737 6.437 1.00 97.56 105 PRO A CA 1
ATOM 798 C C . PRO A 1 105 ? -5.903 -5.731 6.788 1.00 97.56 105 PRO A C 1
ATOM 800 O O . PRO A 1 105 ? -6.691 -5.139 6.059 1.00 97.56 105 PRO A O 1
ATOM 803 N N . GLN A 1 106 ? -6.307 -6.336 7.913 1.00 97.50 106 GLN A N 1
ATOM 804 C CA . GLN A 1 106 ? -7.708 -6.362 8.360 1.00 97.50 106 GLN A CA 1
ATOM 805 C C . GLN A 1 106 ? -8.205 -4.996 8.852 1.00 97.50 106 GLN A C 1
ATOM 807 O O . GLN A 1 106 ? -9.414 -4.766 8.927 1.00 97.50 106 GLN A O 1
ATOM 812 N N . ALA A 1 107 ? -7.293 -4.067 9.161 1.00 97.56 107 ALA A N 1
ATOM 813 C CA . ALA A 1 107 ? -7.654 -2.697 9.499 1.00 97.56 107 ALA A CA 1
ATOM 814 C C . ALA A 1 107 ? -8.204 -1.923 8.293 1.00 97.56 107 ALA A C 1
ATOM 816 O O . ALA A 1 107 ? -8.882 -0.919 8.489 1.00 97.56 107 ALA A O 1
ATOM 817 N N . TRP A 1 108 ? -7.941 -2.377 7.068 1.00 98.25 108 TRP A N 1
ATOM 818 C CA . TRP A 1 108 ? -8.220 -1.648 5.837 1.00 98.25 108 TRP A CA 1
ATOM 819 C C . TRP A 1 108 ? -9.425 -2.240 5.114 1.00 98.25 108 TRP A C 1
ATOM 821 O O . TRP A 1 108 ? -9.400 -3.383 4.662 1.00 98.25 108 TRP A O 1
ATOM 831 N N . LYS A 1 109 ? -10.479 -1.442 4.964 1.00 98.00 109 LYS A N 1
ATOM 832 C CA . LYS A 1 109 ? -11.664 -1.795 4.179 1.00 98.00 109 LYS A CA 1
ATOM 833 C C . LYS A 1 109 ? -11.650 -0.975 2.903 1.00 98.00 109 LYS A C 1
ATOM 835 O O . LYS A 1 109 ? -11.670 0.247 2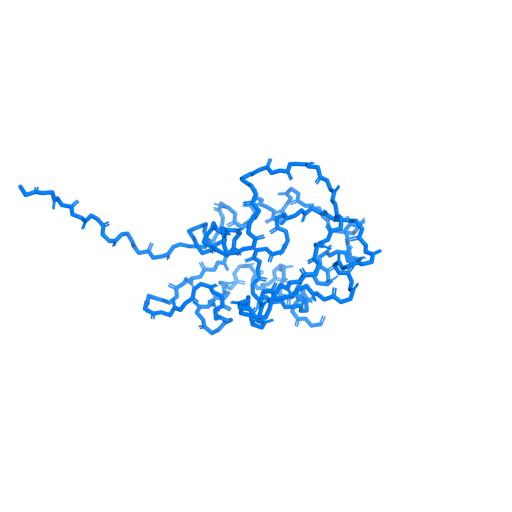.980 1.00 98.00 109 LYS A O 1
ATOM 840 N N . ILE A 1 110 ? -11.558 -1.641 1.759 1.00 98.25 110 ILE A N 1
ATOM 841 C CA . ILE A 1 110 ? -11.613 -0.978 0.456 1.00 98.25 110 ILE A CA 1
ATOM 842 C C . ILE A 1 110 ? -13.039 -0.480 0.194 1.00 98.25 110 ILE A C 1
ATOM 844 O O . ILE A 1 110 ? -14.005 -1.203 0.440 1.00 98.25 110 ILE A O 1
ATOM 848 N N . GLU A 1 111 ? -13.164 0.758 -0.268 1.00 98.38 111 GLU A N 1
ATOM 849 C CA . GLU A 1 111 ? -14.446 1.344 -0.663 1.00 98.38 111 GLU A CA 1
ATOM 850 C C . GLU A 1 111 ? -14.860 0.857 -2.055 1.00 98.38 111 GLU A C 1
ATOM 852 O O . GLU A 1 111 ? -14.004 0.616 -2.905 1.00 98.38 111 GLU A O 1
ATOM 857 N N . GLU A 1 112 ? -16.169 0.753 -2.304 1.00 98.12 112 GLU A N 1
ATOM 858 C CA . GLU A 1 112 ? -16.739 0.192 -3.544 1.00 98.12 112 GLU A CA 1
ATOM 859 C C . GLU A 1 112 ? -16.171 0.860 -4.806 1.00 98.12 112 GLU A C 1
ATOM 861 O O . GLU A 1 112 ? -15.621 0.179 -5.665 1.00 98.12 112 GLU A O 1
ATOM 866 N N . TYR A 1 113 ? -16.174 2.198 -4.859 1.00 97.81 113 TYR A N 1
ATOM 867 C CA . TYR A 1 113 ? -15.611 2.958 -5.984 1.00 97.81 113 TYR A CA 1
ATOM 868 C C . TYR A 1 113 ? -14.150 2.583 -6.286 1.00 97.81 113 TYR A C 1
ATOM 870 O O . TYR A 1 113 ? -13.754 2.428 -7.443 1.00 97.81 113 TYR A O 1
ATOM 878 N N . PHE A 1 114 ? -13.332 2.437 -5.244 1.00 98.31 114 PHE A N 1
ATOM 879 C CA . PHE A 1 114 ? -11.915 2.122 -5.397 1.00 98.31 114 PHE A CA 1
ATOM 880 C C . PHE A 1 114 ? -11.701 0.647 -5.732 1.00 98.31 114 PHE A C 1
ATOM 882 O O . PHE A 1 114 ? -10.808 0.323 -6.512 1.00 98.31 114 PHE A O 1
ATOM 889 N N . ALA A 1 115 ? -12.535 -0.244 -5.192 1.00 98.25 115 ALA A N 1
ATOM 890 C CA . ALA A 1 115 ? -12.527 -1.664 -5.516 1.00 98.25 115 ALA A CA 1
ATOM 891 C C . ALA A 1 115 ? -12.887 -1.918 -6.985 1.00 98.25 115 ALA A C 1
ATOM 893 O O . ALA A 1 115 ? -12.199 -2.694 -7.644 1.00 98.25 115 ALA A O 1
ATOM 894 N N . ASP A 1 116 ? -13.890 -1.225 -7.521 1.00 98.31 116 ASP A N 1
ATOM 895 C CA . ASP A 1 116 ? -14.315 -1.391 -8.914 1.00 98.31 116 ASP A CA 1
ATOM 896 C C . ASP A 1 116 ? -13.206 -1.026 -9.904 1.00 98.31 116 ASP A C 1
ATOM 898 O O . ASP A 1 116 ? -13.019 -1.698 -10.921 1.00 98.31 116 ASP A O 1
ATOM 902 N N . LYS A 1 117 ? -12.438 0.025 -9.598 1.00 98.12 117 LYS A N 1
ATOM 903 C CA . LYS A 1 117 ? -11.380 0.512 -10.487 1.00 98.12 117 LYS A CA 1
ATOM 904 C C . LYS A 1 117 ? -10.026 -0.150 -10.243 1.00 98.12 117 LYS A C 1
ATOM 906 O O . LYS A 1 117 ? -9.336 -0.490 -11.198 1.00 98.12 117 LYS A O 1
ATOM 911 N N . TRP A 1 118 ? -9.639 -0.335 -8.983 1.00 98.19 118 TRP A N 1
ATOM 912 C CA . TRP A 1 118 ? -8.287 -0.746 -8.583 1.00 98.19 118 TRP A CA 1
ATOM 913 C C . TRP A 1 118 ? -8.240 -2.115 -7.896 1.00 98.19 118 TRP A C 1
ATOM 915 O O . TRP A 1 118 ? -7.157 -2.620 -7.603 1.00 98.19 118 TRP A O 1
ATOM 925 N N . GLY A 1 119 ? -9.387 -2.761 -7.663 1.00 97.44 119 GLY A N 1
ATOM 926 C CA . GLY A 1 119 ? -9.481 -4.044 -6.960 1.00 97.44 119 GLY A CA 1
ATOM 927 C C . GLY A 1 119 ? -8.733 -5.187 -7.644 1.00 97.44 119 GLY A C 1
ATOM 928 O O . GLY A 1 119 ? -8.268 -6.103 -6.966 1.00 97.44 119 GLY A O 1
ATOM 929 N N . PHE A 1 120 ? -8.514 -5.107 -8.961 1.00 97.06 120 PHE A N 1
ATOM 930 C CA . PHE A 1 120 ? -7.695 -6.077 -9.693 1.00 97.06 120 PHE A CA 1
ATOM 931 C C . PHE A 1 120 ? -6.252 -6.162 -9.164 1.00 97.06 120 PHE A C 1
ATOM 933 O O . PHE A 1 120 ? -5.619 -7.206 -9.293 1.00 97.06 120 PHE A O 1
ATOM 940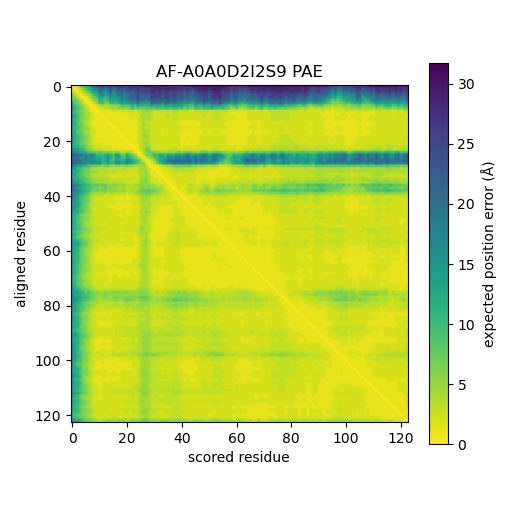 N N . LEU A 1 121 ? -5.738 -5.109 -8.513 1.00 97.75 121 LEU A N 1
ATOM 941 C CA . LEU A 1 121 ? -4.408 -5.110 -7.899 1.00 97.75 121 LEU A CA 1
ATOM 942 C C . LEU A 1 121 ? -4.278 -6.119 -6.753 1.00 97.75 121 LEU A C 1
ATOM 944 O O . LEU A 1 121 ? -3.162 -6.487 -6.400 1.00 97.75 121 LEU A O 1
ATOM 948 N N . PHE A 1 122 ? -5.379 -6.584 -6.169 1.00 97.12 122 PHE A N 1
ATOM 949 C CA . PHE A 1 122 ? -5.353 -7.519 -5.045 1.00 97.12 122 PHE A CA 1
ATOM 950 C C . PHE A 1 122 ? -5.275 -8.998 -5.469 1.00 97.12 122 PHE A C 1
ATOM 952 O O . PHE A 1 122 ? -5.174 -9.856 -4.589 1.00 97.12 122 PHE A O 1
ATOM 959 N N . TYR A 1 123 ? -5.270 -9.301 -6.776 1.00 93.19 123 TYR A N 1
ATOM 960 C CA . TYR A 1 123 ? -5.317 -10.664 -7.329 1.00 93.19 123 TYR A CA 1
ATOM 961 C C . TYR A 1 123 ? -4.119 -11.012 -8.224 1.00 93.19 123 TYR A C 1
ATOM 963 O O . TYR A 1 123 ? -3.500 -10.114 -8.843 1.00 93.19 123 TYR A O 1
#

Solvent-accessible surface area (backbone atoms only — not comparable to full-atom values): 7238 Å² total; per-residue (Å²): 133,83,80,77,78,79,72,79,58,40,54,65,56,27,36,48,52,34,22,53,76,70,68,48,69,76,92,55,86,63,63,39,57,52,69,89,63,60,92,86,54,58,76,40,54,45,67,49,73,57,38,57,74,38,75,34,62,60,72,51,60,26,49,33,40,65,57,35,39,47,40,53,60,76,36,51,91,79,48,60,67,64,61,52,48,48,41,60,72,76,42,70,31,51,50,44,45,80,93,50,54,62,50,42,57,87,22,56,41,72,26,68,73,34,39,76,74,52,42,71,33,70,109